Protein 2WB3 (pdb70)

Sequence (155 aa):
TNAVNIIVMRQPTTPNFSSALNITTSANEGGSAMQIRGVEKALGTLKITHENPSVDKEYDENAAALSIDIVKKQKGGKGTAAQGIYINSTSGTAGKKMLRIRNKNKDKFYVGPDGDFWSCASSIVDGNLTVKDPTSGKHAATKDYVDEKIAELKKLIL

Radius of gyration: 24.21 Å; Cα contacts (8 Å, |Δi|>4): 100; chains: 1; bounding box: 45×44×80 Å

InterPro domains:
  IPR009860 Hyaluronidase, bacterial [PF07212] (163-327)
  IPR041352 Major tropism determinant, N-terminal domain [PF18454] (9-46)

Foldseek 3Di:
DDPDDFDDDDDPDDDPDDSDDFDDPDPPDDSDDFDDDDPDDDSDDFDDDDPDPDPCNQVVPDSDDWDDFADPPDGPTDDDDTDDFDDPVADQAWRAFDADPPHTAKTQGSVRDIDGNDDDDDPDDDDDDADPDDPDDHDPVRVVVVVVVVVVVVD

Nearest PDB structures (foldseek):
  2wb3-assembly1_A  TM=1.006E+00  e=1.272E-27  Streptococcus pyogenes
  6wv2-assembly1_A  TM=1.002E+00  e=5.115E-23  Streptococcus pyogenes phage H4489A
  2wh7-assembly1_A  TM=1.003E+00  e=4.793E-23  Streptococcus pyogenes
  6x3m-assembly1_C  TM=9.978E-01  e=3.286E-21  Streptococcus pyogenes phage H4489A
  6x3m-assembly2_D  TM=9.870E-01  e=1.176E-19  Streptococcus pyogenes phage H4489A

Structure (mmCIF, N/CA/C/O backbone):
data_2WB3
#
_entry.id   2WB3
#
_cell.length_a   49.476
_cell.length_b   49.476
_cell.length_c   241.247
_cell.angle_alpha   90.00
_cell.angle_beta   90.00
_cell.angle_gamma   120.00
#
_symmetry.space_group_name_H-M   'P 63 2 2'
#
loop_
_entity.id
_entity.type
_entity.pdbx_description
1 polymer 'HYALURONIDASE-PHAGE ASSOCIATED'
2 water water
#
loop_
_atom_site.group_PDB
_atom_site.id
_atom_site.type_symbol
_atom_site.label_atom_id
_atom_site.label_alt_id
_atom_site.label_comp_id
_atom_site.label_asym_id
_atom_site.label_entity_id
_atom_site.label_seq_id
_atom_site.pdbx_PDB_ins_code
_atom_site.Cartn_x
_atom_site.Cartn_y
_atom_site.Cartn_z
_atom_site.occupancy
_atom_site.B_iso_or_equiv
_atom_site.auth_seq_id
_atom_site.auth_comp_id
_atom_site.auth_asym_id
_atom_site.auth_atom_id
_atom_site.pdbx_PDB_model_num
ATOM 1 N N . THR A 1 1 ? 15.500 26.907 59.258 1.00 44.36 234 THR A N 1
ATOM 2 C CA . THR A 1 1 ? 15.713 27.675 57.975 1.00 43.54 234 THR A CA 1
ATOM 3 C C . THR A 1 1 ? 14.397 28.432 57.707 1.00 40.04 234 THR A C 1
ATOM 4 O O . THR A 1 1 ? 14.327 29.656 57.893 1.00 39.88 234 THR A O 1
ATOM 8 N N . ASN A 1 2 ? 13.349 27.712 57.305 1.00 35.54 235 ASN A N 1
ATOM 9 C CA . ASN A 1 2 ? 12.120 28.380 56.847 1.00 31.17 235 ASN A CA 1
ATOM 10 C C . ASN A 1 2 ? 11.357 28.940 58.029 1.00 29.56 235 ASN A C 1
ATOM 11 O O . ASN A 1 2 ? 11.391 28.382 59.145 1.00 29.63 235 ASN A O 1
ATOM 16 N N . ALA A 1 3 ? 10.646 30.042 57.802 1.00 27.53 236 ALA A N 1
ATOM 17 C CA . ALA A 1 3 ? 9.843 30.617 58.853 1.00 24.66 236 ALA A CA 1
ATOM 18 C C . ALA A 1 3 ? 8.697 29.669 59.278 1.00 23.58 236 ALA A C 1
ATOM 19 O O . ALA A 1 3 ? 8.483 29.466 60.477 1.00 23.77 236 ALA A O 1
ATOM 21 N N . VAL A 1 4 ? 7.942 29.159 58.322 1.00 20.18 237 VAL A N 1
ATOM 22 C CA . VAL A 1 4 ? 6.876 28.213 58.667 1.00 19.57 237 VAL A CA 1
ATOM 23 C C . VAL A 1 4 ? 7.096 26.989 57.796 1.00 18.64 237 VAL A C 1
ATOM 24 O O . VAL A 1 4 ? 7.251 27.112 56.607 1.00 1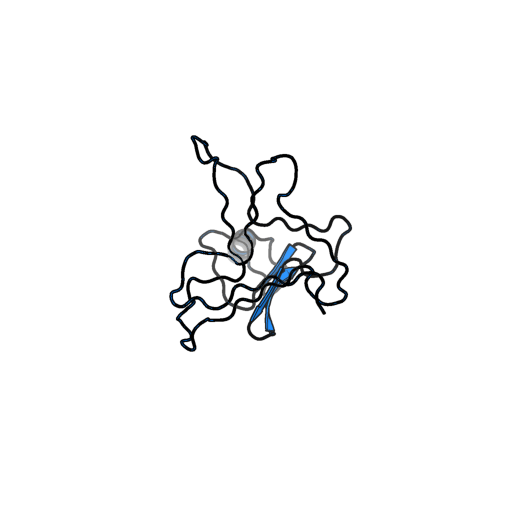9.74 237 VAL A O 1
ATOM 28 N N . ASN A 1 5 ? 7.134 25.806 58.408 1.00 20.85 238 ASN A N 1
ATOM 29 C CA . ASN A 1 5 ? 7.198 24.537 57.691 1.00 20.64 238 ASN A CA 1
ATOM 30 C C . ASN A 1 5 ? 5.961 23.701 58.070 1.00 20.52 238 ASN A C 1
ATOM 31 O O . ASN A 1 5 ? 5.726 23.511 59.266 1.00 21.14 238 ASN A O 1
ATOM 36 N N A ILE A 1 6 ? 5.222 23.217 57.069 0.50 20.74 239 ILE A N 1
ATOM 37 N N B ILE A 1 6 ? 5.185 23.262 57.076 0.50 20.00 239 ILE A N 1
ATOM 38 C CA A ILE A 1 6 ? 4.049 22.346 57.289 0.50 22.12 239 ILE A CA 1
ATOM 39 C CA B ILE A 1 6 ? 4.091 22.303 57.317 0.50 20.57 239 ILE A CA 1
ATOM 40 C C A ILE A 1 6 ? 4.352 21.006 56.627 0.50 22.85 239 ILE A C 1
ATOM 41 C C B ILE A 1 6 ? 4.517 21.007 56.671 0.50 21.96 239 ILE A C 1
ATOM 42 O O A ILE A 1 6 ? 4.598 20.963 55.404 0.50 22.66 239 ILE A O 1
ATOM 43 O O B ILE A 1 6 ? 5.013 20.983 55.528 0.50 21.57 239 ILE A O 1
ATOM 52 N N . VAL A 1 7 ? 4.368 19.927 57.420 1.00 23.75 240 VAL A N 1
ATOM 53 C CA . VAL A 1 7 ? 4.730 18.602 56.898 1.00 25.60 240 VAL A CA 1
ATOM 54 C C . VAL A 1 7 ? 3.609 17.610 57.138 1.00 26.86 240 VAL A C 1
ATOM 55 O O . VAL A 1 7 ? 3.185 17.401 58.279 1.00 26.69 240 VAL A O 1
ATOM 59 N N . MET A 1 8 ? 3.126 17.014 56.057 1.00 26.71 241 MET A N 1
ATOM 60 C CA . MET A 1 8 ? 2.226 15.875 56.199 1.00 29.18 241 MET A CA 1
ATOM 61 C C . MET A 1 8 ? 3.057 14.599 55.932 1.00 29.26 241 MET A C 1
ATOM 62 O O . MET A 1 8 ? 3.526 14.372 54.807 1.00 27.74 241 MET A O 1
ATOM 67 N N . ARG A 1 9 ? 3.286 13.804 56.969 1.00 32.05 242 ARG A N 1
ATOM 68 C CA . ARG A 1 9 ? 4.073 12.556 56.821 1.00 35.76 242 ARG A CA 1
ATOM 69 C C . ARG A 1 9 ? 3.285 11.498 56.055 1.00 35.50 242 ARG A C 1
ATOM 70 O O . ARG A 1 9 ? 2.057 11.594 55.926 1.00 34.44 242 ARG A O 1
ATOM 78 N N . GLN A 1 10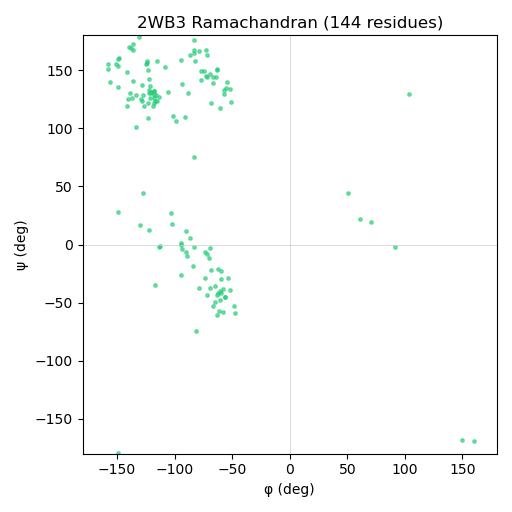 ? 4.007 10.496 55.562 1.00 36.30 243 GLN A N 1
ATOM 79 C CA . GLN A 1 10 ? 3.403 9.391 54.801 1.00 37.83 243 GLN A CA 1
ATOM 80 C C . GLN A 1 10 ? 2.371 8.634 55.647 1.00 37.79 243 GLN A C 1
ATOM 81 O O . GLN A 1 10 ? 2.727 8.119 56.699 1.00 38.86 243 GLN A O 1
ATOM 87 N N . PRO A 1 11 ? 1.077 8.624 55.252 1.00 38.61 244 PRO A N 1
ATOM 88 C CA . PRO A 1 11 ? 0.148 7.833 56.053 1.00 39.12 244 PRO A CA 1
ATOM 89 C C . PRO A 1 11 ? 0.269 6.317 55.694 1.00 40.17 244 PRO A C 1
ATOM 90 O O . PRO A 1 11 ? 0.860 5.977 54.657 1.00 39.15 244 PRO A O 1
ATOM 94 N N . THR A 1 12 ? -0.293 5.417 56.511 1.00 41.87 245 THR A N 1
ATOM 95 C CA . THR A 1 12 ? -0.119 3.958 56.203 1.00 43.52 245 THR A CA 1
ATOM 96 C C . THR A 1 12 ? -0.901 3.621 54.941 1.00 42.84 245 THR A C 1
ATOM 97 O O . THR A 1 12 ? -0.422 2.901 54.066 1.00 43.05 245 THR A O 1
ATOM 101 N N . THR A 1 13 ? -2.060 4.253 54.816 1.00 42.41 246 THR A N 1
ATOM 102 C CA . THR A 1 13 ? -2.903 4.152 53.647 1.00 42.00 246 THR A CA 1
ATOM 103 C C . THR A 1 13 ? -3.102 5.609 53.102 1.00 40.26 246 THR A C 1
ATOM 104 O O . THR A 1 13 ? -3.342 6.535 53.897 1.00 38.93 246 THR A O 1
ATOM 108 N N . PRO A 1 14 ? -2.943 5.822 51.766 1.00 38.94 247 PRO A N 1
ATOM 109 C CA . PRO A 1 14 ? -3.146 7.182 51.195 1.00 37.04 247 PRO A CA 1
ATOM 110 C C . PRO A 1 14 ? -4.592 7.565 51.412 1.00 35.83 247 PRO A C 1
ATOM 111 O O . PRO A 1 14 ? -5.464 6.677 51.465 1.00 34.98 247 PRO A O 1
ATOM 115 N N . ASN A 1 15 ? -4.857 8.856 51.552 1.00 33.13 248 ASN A N 1
ATOM 116 C CA . ASN A 1 15 ? -6.210 9.307 51.814 1.00 30.94 248 ASN A CA 1
ATOM 117 C C . ASN A 1 15 ? -6.265 10.669 51.150 1.00 29.93 248 ASN A C 1
ATOM 118 O O . ASN A 1 15 ? -5.271 11.073 50.539 1.00 29.28 248 ASN A O 1
ATOM 123 N N . PHE A 1 16 ? -7.395 11.368 51.216 1.00 28.27 249 PHE A N 1
ATOM 124 C CA . PHE A 1 16 ? -7.556 12.623 50.482 1.00 27.93 249 PHE A CA 1
ATOM 125 C C . PHE A 1 16 ? -7.061 13.879 51.220 1.00 27.87 249 PHE A C 1
ATOM 126 O O . PHE A 1 16 ? -7.182 15.005 50.711 1.00 28.49 249 PHE A O 1
ATOM 134 N N . SER A 1 17 ? -6.447 13.701 52.374 1.00 26.51 250 SER A N 1
ATOM 135 C CA . SER A 1 17 ? -6.081 14.839 53.161 1.00 27.22 250 SER A CA 1
ATOM 136 C C . SER A 1 17 ? -4.810 15.626 52.668 1.00 25.42 250 SER A C 1
ATOM 137 O O . SER A 1 17 ? -3.867 15.084 52.041 1.00 21.77 250 SER A O 1
ATOM 140 N N . SER A 1 18 ? -4.855 16.933 52.952 1.00 23.87 251 SER A N 1
ATOM 141 C CA . SER A 1 18 ? -3.852 17.899 52.519 1.00 21.55 251 SER A CA 1
ATOM 142 C C . SER A 1 18 ? -3.011 18.346 53.704 1.00 19.89 251 SER A C 1
ATOM 143 O O . SER A 1 18 ? -3.466 18.358 54.833 1.00 20.80 251 SER A O 1
ATOM 146 N N . ALA A 1 19 ? -1.764 18.744 53.461 1.00 19.15 252 ALA A N 1
ATOM 147 C CA . ALA A 1 19 ? -0.959 19.430 54.470 1.00 17.98 252 ALA A CA 1
ATOM 148 C C . ALA A 1 19 ? -1.645 20.812 54.836 1.00 17.34 252 ALA A C 1
ATOM 149 O O . ALA A 1 19 ? -1.754 21.202 55.984 1.00 17.84 252 ALA A O 1
ATOM 151 N N . LEU A 1 20 ? -2.109 21.522 53.823 1.00 19.10 253 LEU A N 1
ATOM 152 C CA .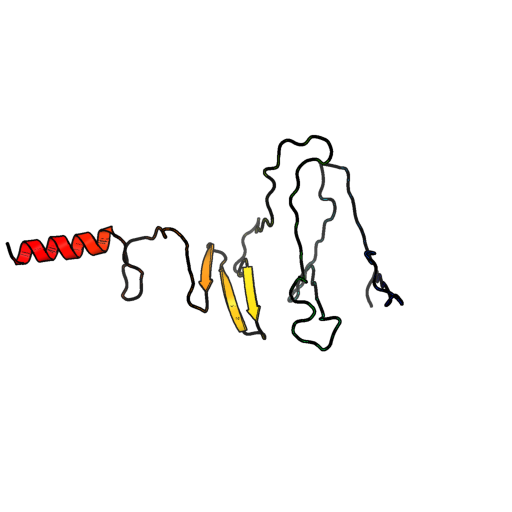 LEU A 1 20 ? -2.662 22.871 54.014 1.00 18.12 253 LEU A CA 1
ATOM 153 C C . LEU A 1 20 ? -3.892 23.063 53.132 1.00 18.42 253 LEU A C 1
ATOM 154 O O . LEU A 1 20 ? -3.837 22.848 51.908 1.00 19.22 253 LEU A O 1
ATOM 159 N N . ASN A 1 21 ? -5.016 23.448 53.751 1.00 17.54 254 ASN A N 1
ATOM 160 C CA . ASN A 1 21 ? -6.244 23.622 53.025 1.00 18.81 254 ASN A CA 1
ATOM 161 C C . ASN A 1 21 ? -6.783 25.028 53.385 1.00 19.36 254 ASN A C 1
ATOM 162 O O . ASN A 1 21 ? -6.923 25.348 54.538 1.00 21.01 254 ASN A O 1
ATOM 167 N N . ILE A 1 22 ? -7.004 25.860 52.384 1.00 20.44 255 ILE A N 1
ATOM 168 C CA . ILE A 1 22 ? -7.480 27.249 52.618 1.00 21.41 255 ILE A CA 1
ATOM 169 C C . ILE A 1 22 ? -8.811 27.466 51.931 1.00 21.25 255 ILE A C 1
ATOM 170 O O . ILE A 1 22 ? -8.968 27.129 50.750 1.00 21.98 255 ILE A O 1
ATOM 175 N N A THR A 1 23 ? -9.800 28.024 52.644 0.50 21.67 256 THR A N 1
ATOM 176 N N B THR A 1 23 ? -9.732 28.097 52.658 0.50 22.01 256 THR A N 1
ATOM 177 C CA A THR A 1 23 ? -11.057 28.430 51.986 0.50 21.09 256 THR A CA 1
ATOM 178 C CA B THR A 1 23 ? -11.014 28.454 52.095 0.50 22.00 256 THR A CA 1
ATOM 179 C C A THR A 1 23 ? -11.501 29.811 52.442 0.50 21.49 256 THR A C 1
ATOM 180 C C B THR A 1 23 ? -11.319 29.919 52.449 0.50 22.00 256 THR A C 1
ATOM 181 O O A THR A 1 23 ? -11.568 30.072 53.640 0.50 21.11 256 THR A O 1
ATOM 182 O O B THR A 1 23 ? -11.047 30.370 53.567 0.50 21.93 256 THR A O 1
ATOM 189 N N . SER A 1 24 ? -11.834 30.672 51.485 1.00 21.40 257 SER A N 1
ATOM 190 C CA . SER A 1 24 ? -12.407 31.973 51.826 1.00 22.39 257 SER A CA 1
ATOM 191 C C . SER A 1 24 ? -13.847 32.053 51.313 1.00 22.71 257 SER A C 1
ATOM 192 O O . SER A 1 24 ? -14.124 31.675 50.177 1.00 21.96 257 SER A O 1
ATOM 195 N N . ALA A 1 25 ? -14.737 32.590 52.133 1.00 22.95 258 ALA A N 1
ATOM 196 C CA . ALA A 1 25 ? -16.072 32.950 51.648 1.00 24.22 258 ALA A CA 1
ATOM 197 C C . ALA A 1 25 ? -16.251 34.472 51.389 1.00 24.35 258 ALA A C 1
ATOM 198 O O . ALA A 1 25 ? -17.386 34.952 51.270 1.00 23.90 258 ALA A O 1
ATOM 200 N N . ASN A 1 26 ? -15.138 35.202 51.270 1.00 22.84 259 ASN A N 1
ATOM 201 C CA . ASN A 1 26 ? -15.162 36.649 51.048 1.00 22.48 259 ASN A CA 1
ATOM 202 C C . ASN A 1 26 ? -14.956 36.968 49.589 1.00 22.67 259 ASN A C 1
ATOM 203 O O . ASN A 1 26 ? -13.842 36.835 49.054 1.00 23.04 259 ASN A O 1
ATOM 208 N N . GLU A 1 27 ? -16.022 37.388 48.885 1.00 21.15 260 GLU A N 1
ATOM 209 C CA . GLU A 1 27 ? -15.864 37.632 47.456 1.00 20.51 260 GLU A CA 1
ATOM 210 C C . GLU A 1 27 ? -15.055 38.891 47.146 1.00 21.16 260 GLU A C 1
ATOM 211 O O . GLU A 1 27 ? -14.696 39.107 46.006 1.00 22.43 260 GLU A O 1
ATOM 217 N N . GLY A 1 28 ? -14.737 39.691 48.152 1.00 21.46 261 GLY A N 1
ATOM 218 C CA . GLY A 1 28 ? -14.037 40.962 47.940 1.00 22.31 261 GLY A CA 1
ATOM 219 C C . GLY A 1 28 ? -12.498 40.871 47.982 1.00 22.83 261 GLY A C 1
ATOM 220 O O . GLY A 1 28 ? -11.816 41.836 47.697 1.00 23.19 261 GLY A O 1
ATOM 221 N N . GLY A 1 29 ? -11.933 39.715 48.323 1.00 22.19 262 GLY A N 1
ATOM 222 C CA . GLY A 1 29 ? -10.481 39.666 48.395 1.00 21.61 262 GLY A CA 1
ATOM 223 C C . GLY A 1 29 ? -10.007 38.252 48.029 1.00 22.70 262 GLY A C 1
ATOM 224 O O . GLY A 1 29 ? -10.717 37.237 48.276 1.00 23.06 262 GLY A O 1
ATOM 225 N N . SER A 1 30 ? -8.776 38.200 47.532 1.00 21.45 263 SER A N 1
ATOM 226 C CA . SER A 1 30 ? -8.084 36.950 47.189 1.00 21.10 263 SER A CA 1
ATOM 227 C C . SER A 1 30 ? -8.041 36.031 48.374 1.00 20.05 263 SER A C 1
ATOM 228 O O . SER A 1 30 ? -7.764 36.451 49.493 1.00 20.83 263 SER A O 1
ATOM 231 N N . ALA A 1 31 ? -8.349 34.752 48.180 1.00 20.27 264 ALA A N 1
ATOM 232 C CA . ALA A 1 31 ? -8.356 33.838 49.335 1.00 17.05 264 ALA A CA 1
ATOM 233 C C . ALA A 1 31 ? -6.926 33.784 49.817 1.00 17.45 264 ALA A C 1
ATOM 234 O O . ALA A 1 31 ? -6.676 33.637 50.996 1.00 17.16 264 ALA A O 1
ATOM 236 N N . MET A 1 32 ? -6.001 33.840 48.896 1.00 17.06 265 MET A N 1
ATOM 237 C CA . MET A 1 32 ? -4.585 33.862 49.330 1.00 17.56 265 MET A CA 1
ATOM 238 C C . MET A 1 32 ? -3.726 34.786 48.487 1.00 17.80 265 MET A C 1
ATOM 239 O O . MET A 1 32 ? -3.904 34.898 47.261 1.00 19.77 265 MET A O 1
ATOM 244 N N . GLN A 1 33 ? -2.705 35.387 49.102 1.00 19.03 266 GLN A N 1
ATOM 245 C CA . GLN A 1 33 ? -1.836 36.236 48.337 1.00 18.81 266 GLN A CA 1
ATOM 246 C C . GLN A 1 33 ? -0.416 35.924 48.728 1.00 18.33 266 GLN A C 1
ATOM 247 O O . GLN A 1 33 ? -0.164 35.634 49.876 1.00 19.17 266 GLN A O 1
ATOM 253 N N . ILE A 1 34 ? 0.469 35.920 47.753 1.00 18.64 267 ILE A N 1
ATOM 254 C CA . ILE A 1 34 ? 1.904 35.783 47.947 1.00 19.53 267 ILE A CA 1
ATOM 255 C C . ILE A 1 34 ? 2.701 36.881 47.243 1.00 19.64 267 ILE A C 1
ATOM 256 O O . ILE A 1 34 ? 2.445 37.172 46.131 1.00 20.63 267 ILE A O 1
ATOM 261 N N . ARG A 1 35 ? 3.706 37.414 47.935 1.00 21.10 268 ARG A N 1
ATOM 262 C CA . ARG A 1 35 ? 4.621 38.398 47.363 1.00 21.92 268 ARG A CA 1
ATOM 263 C C . ARG A 1 35 ? 6.071 38.130 47.784 1.00 20.34 268 ARG A C 1
ATOM 264 O O . ARG A 1 35 ? 6.361 37.955 48.968 1.00 21.32 268 ARG A O 1
ATOM 272 N N . GLY A 1 36 ? 6.972 38.103 46.805 1.00 19.72 269 GLY A N 1
ATOM 273 C CA . GLY A 1 36 ? 8.370 37.876 47.040 1.00 21.57 269 GLY A CA 1
ATOM 274 C C . GLY A 1 36 ? 9.257 38.755 46.187 1.00 21.54 269 GLY A C 1
ATOM 275 O O . GLY A 1 36 ? 8.805 39.400 45.308 1.00 22.34 269 GLY A O 1
ATOM 276 N N . VAL A 1 37 ? 10.532 38.754 46.493 1.00 22.31 270 VAL A N 1
ATOM 277 C CA . VAL A 1 37 ? 11.486 39.589 45.767 1.00 21.99 270 VAL A CA 1
ATOM 278 C C . VAL A 1 37 ? 12.651 38.738 45.278 1.00 23.78 270 VAL A C 1
ATOM 279 O O . VAL A 1 37 ? 13.782 39.151 45.333 1.00 24.68 270 VAL A O 1
ATOM 283 N N . GLU A 1 38 ? 12.368 37.571 44.720 1.00 23.49 271 GLU A N 1
ATOM 284 C CA . GLU A 1 38 ? 13.455 36.638 44.362 1.00 23.16 271 GLU A CA 1
ATOM 285 C C . GLU A 1 38 ? 14.334 37.164 43.255 1.00 23.26 271 GLU A C 1
ATOM 286 O O . GLU A 1 38 ? 13.854 37.681 42.248 1.00 23.01 271 GLU A O 1
ATOM 292 N N . LYS A 1 39 ? 15.626 36.971 43.372 1.00 22.46 272 LYS A N 1
ATOM 293 C CA . LYS A 1 39 ? 16.518 37.346 42.306 1.00 23.43 272 LYS A CA 1
ATOM 294 C C . LYS A 1 39 ? 16.448 36.300 41.279 1.00 22.59 272 LYS A C 1
ATOM 295 O O . LYS A 1 39 ? 16.499 36.532 40.127 1.00 24.28 272 LYS A O 1
ATOM 301 N N . ALA A 1 40 ? 16.331 35.027 41.605 1.00 22.49 273 ALA A N 1
ATOM 302 C CA . ALA A 1 40 ? 16.407 34.008 40.557 1.00 21.18 273 ALA A CA 1
ATOM 303 C C . ALA A 1 40 ? 15.610 32.721 40.740 1.00 22.32 273 ALA A C 1
ATOM 304 O O . ALA A 1 40 ? 15.961 31.691 40.210 1.00 22.53 273 ALA A O 1
ATOM 306 N N . LEU A 1 41 ? 14.522 32.825 41.473 1.00 20.73 274 LEU A N 1
ATOM 307 C CA . LEU A 1 41 ? 13.715 31.723 41.809 1.00 18.43 274 LEU A CA 1
ATOM 308 C C . LEU A 1 41 ? 12.267 32.119 41.619 1.00 19.48 274 LEU A C 1
ATOM 309 O O . LEU A 1 41 ? 11.953 33.226 41.398 1.00 18.05 274 LEU A O 1
ATOM 314 N N . GLY A 1 42 ? 11.384 31.165 41.741 1.00 18.59 275 GLY A N 1
ATOM 315 C CA . GLY A 1 42 ? 9.952 31.490 41.763 1.00 18.76 275 GLY A CA 1
ATOM 316 C C . GLY A 1 42 ? 9.477 32.041 43.069 1.00 19.47 275 GLY A C 1
ATOM 317 O O . GLY A 1 42 ? 9.895 31.603 44.114 1.00 19.88 275 GLY A O 1
ATOM 318 N N . THR A 1 43 ? 8.579 33.029 43.020 1.00 20.57 276 THR A N 1
ATOM 319 C CA . THR A 1 43 ? 7.979 33.494 44.264 1.00 19.91 276 THR A CA 1
ATOM 320 C C . THR A 1 43 ? 7.229 32.299 44.915 1.00 18.89 276 THR A C 1
ATOM 321 O O . THR A 1 43 ? 7.243 32.107 46.124 1.00 19.58 276 THR A O 1
ATOM 325 N N . LEU A 1 44 ? 6.566 31.525 44.093 1.00 18.17 277 LEU A N 1
ATOM 326 C CA . LEU A 1 44 ? 6.027 30.237 44.591 1.00 18.62 277 LEU A CA 1
ATOM 327 C C . LEU A 1 44 ? 6.737 29.189 43.759 1.00 17.44 277 LEU A C 1
ATOM 328 O O . LEU A 1 44 ? 6.778 29.295 42.547 1.00 18.07 277 LEU A O 1
ATOM 333 N N . LYS A 1 45 ? 7.264 28.166 44.411 1.00 16.98 278 LYS A N 1
ATOM 334 C CA . LYS A 1 45 ? 7.817 27.038 43.665 1.00 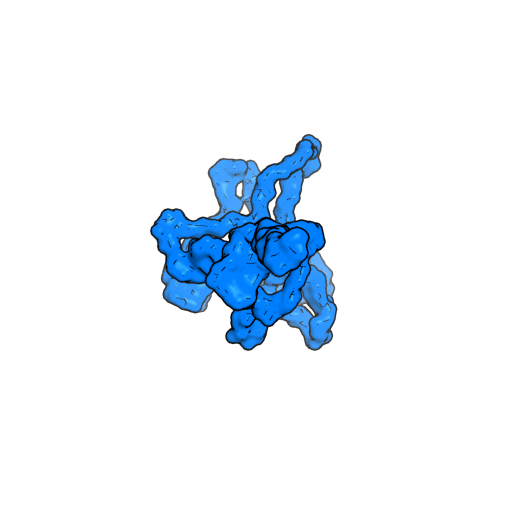17.36 278 LYS A CA 1
ATOM 335 C C . LYS A 1 45 ? 7.018 25.793 44.040 1.00 16.29 278 LYS A C 1
ATOM 336 O O . LYS A 1 45 ? 6.823 25.532 45.216 1.00 19.05 278 LYS A O 1
ATOM 342 N N . ILE A 1 46 ? 6.541 25.079 43.038 1.00 17.21 279 ILE A N 1
ATOM 343 C CA . ILE A 1 46 ? 5.762 23.870 43.303 1.00 18.43 279 ILE A CA 1
ATOM 344 C C . ILE A 1 46 ? 6.575 22.736 42.679 1.00 20.15 279 ILE A C 1
ATOM 345 O O . ILE A 1 46 ? 6.891 22.770 41.499 1.00 20.15 279 ILE A O 1
ATOM 350 N N . THR A 1 47 ? 6.880 21.717 43.481 1.00 20.72 280 THR A N 1
ATOM 351 C CA . THR A 1 47 ? 7.462 20.487 42.961 1.00 20.17 280 THR A CA 1
ATOM 352 C C . THR A 1 47 ? 6.546 19.288 43.104 1.00 20.46 280 THR A C 1
ATOM 353 O O . THR A 1 47 ? 6.080 18.984 44.163 1.00 20.31 280 THR A O 1
ATOM 357 N N . HIS A 1 48 ? 6.309 18.591 42.002 1.00 19.95 281 HIS A N 1
ATOM 358 C CA . HIS A 1 48 ? 5.600 17.322 42.130 1.00 19.81 281 HIS A CA 1
ATOM 359 C C . HIS A 1 48 ? 6.651 16.233 41.925 1.00 19.04 281 HIS A C 1
ATOM 360 O O . HIS A 1 48 ? 7.343 16.271 40.936 1.00 19.91 281 HIS A O 1
ATOM 367 N N . GLU A 1 49 ? 6.682 15.250 42.816 1.00 20.39 282 GLU A N 1
ATOM 368 C CA . GLU A 1 49 ? 7.561 14.083 42.720 1.00 21.02 282 GLU A CA 1
ATOM 369 C C . GLU A 1 49 ? 6.707 12.808 42.554 1.00 20.47 282 GLU A C 1
ATOM 370 O O . GLU A 1 49 ? 5.750 12.600 43.273 1.00 22.08 282 GLU A O 1
ATOM 376 N N . ASN A 1 50 ? 7.006 11.995 41.555 1.00 22.03 283 ASN A N 1
ATOM 377 C CA . ASN A 1 50 ? 6.355 10.688 41.419 1.00 21.79 283 ASN A CA 1
ATOM 378 C C . ASN A 1 50 ? 6.462 9.948 42.761 1.00 21.24 283 ASN A C 1
ATOM 379 O O . ASN A 1 50 ? 7.557 9.825 43.333 1.00 22.54 283 ASN A O 1
ATOM 384 N N . PRO A 1 51 ? 5.309 9.542 43.347 1.00 20.95 284 PRO A N 1
ATOM 385 C CA . PRO A 1 51 ? 5.406 8.764 44.579 1.00 21.51 284 PRO A CA 1
ATOM 386 C C . PRO A 1 51 ? 5.962 7.337 44.314 1.00 24.11 284 PRO A C 1
ATOM 387 O O . PRO A 1 51 ? 6.261 6.630 45.258 1.00 24.96 284 PRO A O 1
ATOM 391 N N . SER A 1 52 ? 6.050 6.932 43.051 1.00 25.40 285 SER A N 1
ATOM 392 C CA . SER A 1 52 ? 6.441 5.548 42.715 1.00 27.29 285 SER A CA 1
ATOM 393 C C . SER A 1 52 ? 7.651 5.548 41.785 1.00 28.02 285 SER A C 1
ATOM 394 O O . SER A 1 52 ? 7.879 6.499 41.037 1.00 27.45 285 SER A O 1
ATOM 397 N N . VAL A 1 53 ? 8.405 4.450 41.778 1.00 29.45 286 VAL A N 1
ATOM 398 C CA . VAL A 1 53 ? 9.479 4.300 40.783 1.00 29.48 286 VAL A CA 1
ATOM 399 C C . VAL A 1 53 ? 8.923 4.125 39.392 1.00 29.14 286 VAL A C 1
ATOM 400 O O . VAL A 1 53 ? 9.599 4.372 38.414 1.00 29.99 286 VAL A O 1
ATOM 404 N N . ASP A 1 54 ? 7.674 3.684 39.282 1.00 29.16 287 ASP A N 1
ATOM 405 C CA . ASP A 1 54 ? 7.030 3.375 38.006 1.00 30.27 287 ASP A CA 1
ATOM 406 C C . ASP A 1 54 ? 6.790 4.679 37.200 1.00 31.07 287 ASP A C 1
ATOM 407 O O . ASP A 1 54 ? 6.056 5.550 37.668 1.00 30.03 287 ASP A O 1
ATOM 412 N N . LYS A 1 55 ? 7.322 4.795 35.992 1.00 30.43 288 LYS A N 1
ATOM 413 C CA . LYS A 1 55 ? 7.313 6.089 35.289 1.00 31.57 288 LYS A CA 1
ATOM 414 C C . LYS A 1 55 ? 5.927 6.529 34.735 1.00 31.43 288 LYS A C 1
ATOM 415 O O . LYS A 1 55 ? 5.741 7.672 34.280 1.00 30.91 288 LYS A O 1
ATOM 421 N N . GLU A 1 56 ? 4.935 5.645 34.824 1.00 30.39 289 GLU A N 1
ATOM 422 C CA . GLU A 1 56 ? 3.614 5.961 34.327 1.00 30.62 289 GLU A CA 1
ATOM 423 C C . GLU A 1 56 ? 2.600 6.048 35.440 1.00 27.87 289 GLU A C 1
ATOM 424 O O . GLU A 1 56 ? 1.429 6.362 35.193 1.00 28.48 289 GLU A O 1
ATOM 430 N N . TYR A 1 57 ? 3.045 5.789 36.656 1.00 25.45 290 TYR A N 1
ATOM 431 C CA . TYR A 1 57 ? 2.186 5.736 37.808 1.00 25.01 290 TYR A CA 1
ATOM 432 C C . TYR A 1 57 ? 1.393 7.040 38.063 1.00 25.30 290 TYR A C 1
ATOM 433 O O . TYR A 1 57 ? 0.215 6.990 38.495 1.00 24.66 290 TYR A O 1
ATOM 442 N N . ASP A 1 58 ? 2.047 8.186 37.826 1.00 24.58 291 ASP A N 1
ATOM 443 C CA . ASP A 1 58 ? 1.478 9.536 38.148 1.00 23.99 291 ASP A CA 1
ATOM 444 C C . ASP A 1 58 ? 0.963 10.253 36.900 1.00 25.03 291 ASP A C 1
ATOM 445 O O . ASP A 1 58 ? 0.947 11.503 36.835 1.00 25.30 291 ASP A O 1
ATOM 450 N N . GLU A 1 59 ? 0.555 9.487 35.869 1.00 24.43 292 GLU A N 1
ATOM 451 C CA . GLU A 1 59 ? 0.122 10.103 34.640 1.00 24.78 292 GLU A CA 1
ATOM 452 C C . GLU A 1 59 ? -1.099 11.066 34.750 1.00 24.26 292 GLU A C 1
ATOM 453 O O . GLU A 1 59 ? -1.261 11.946 33.879 1.00 26.36 292 GLU A O 1
ATOM 459 N N . ASN A 1 60 ? -1.926 10.920 35.772 1.00 24.00 293 ASN A N 1
ATOM 460 C CA . ASN A 1 60 ? -3.024 11.889 35.968 1.00 25.38 293 ASN A CA 1
ATOM 461 C C . ASN A 1 60 ? -2.674 13.039 36.926 1.00 24.93 293 ASN A C 1
ATOM 462 O O . ASN A 1 60 ? -3.543 13.903 37.180 1.00 26.70 293 ASN A O 1
ATOM 467 N N . ALA A 1 61 ? -1.452 13.040 37.479 1.00 22.55 294 ALA A N 1
ATOM 468 C CA . ALA A 1 61 ? -1.083 13.974 38.530 1.00 21.91 294 ALA A CA 1
ATOM 469 C C . ALA A 1 61 ? -0.676 15.259 37.834 1.00 21.10 294 ALA A C 1
ATOM 470 O O . ALA A 1 61 ? -0.431 15.253 36.637 1.00 20.75 294 ALA A O 1
ATOM 472 N N . ALA A 1 62 ? -0.541 16.335 38.600 1.00 20.60 295 ALA A N 1
ATOM 473 C CA . ALA A 1 62 ? -0.093 17.617 38.057 1.00 20.93 295 ALA A CA 1
ATOM 474 C C . ALA A 1 62 ? 0.626 18.383 39.173 1.00 20.56 295 ALA A C 1
ATOM 475 O O . ALA A 1 62 ? 0.425 18.108 40.321 1.00 20.28 295 ALA A O 1
ATOM 477 N N . ALA A 1 63 ? 1.527 19.309 38.842 1.00 21.01 296 ALA A N 1
ATOM 478 C CA . ALA A 1 63 ? 2.036 20.198 39.881 1.00 19.61 296 ALA A CA 1
ATOM 479 C C . ALA A 1 63 ? 0.942 21.176 40.275 1.00 19.28 296 ALA A C 1
ATOM 480 O O . ALA A 1 63 ? 0.807 21.489 41.425 1.00 18.41 296 ALA A O 1
ATOM 482 N N . LEU A 1 64 ? 0.217 21.727 39.310 1.00 18.96 297 LEU A N 1
ATOM 483 C CA . LEU A 1 64 ? -0.826 22.713 39.642 1.00 19.73 297 LEU A CA 1
ATOM 484 C C . LEU A 1 64 ? -2.130 22.312 38.960 1.00 18.88 297 LEU A C 1
ATOM 485 O O . LEU A 1 64 ? -2.146 22.121 37.743 1.00 19.99 297 LEU A O 1
ATOM 490 N N . SER A 1 65 ? -3.207 22.184 39.731 1.00 19.45 298 SER A N 1
ATOM 491 C CA . SER A 1 65 ? -4.467 21.802 39.133 1.00 18.21 298 SER A CA 1
ATOM 492 C C . SER A 1 65 ? -5.466 22.954 39.451 1.00 17.79 298 SER A C 1
ATOM 493 O O . SER A 1 65 ? -5.590 23.376 40.591 1.00 18.46 298 SER A O 1
ATOM 496 N N . ILE A 1 66 ? -6.187 23.428 38.441 1.00 18.64 299 ILE A N 1
ATOM 497 C CA . ILE A 1 66 ? -7.139 24.567 38.619 1.00 20.24 299 ILE A CA 1
ATOM 498 C C . ILE A 1 66 ? -8.527 24.112 38.200 1.00 19.97 299 ILE A C 1
ATOM 499 O O . ILE A 1 66 ? -8.689 23.570 37.128 1.00 20.51 299 ILE A O 1
ATOM 504 N N . ASP A 1 67 ? -9.520 24.360 39.043 1.00 20.23 300 ASP A N 1
ATOM 505 C CA . ASP A 1 67 ? -10.900 24.178 38.603 1.00 22.12 300 ASP A CA 1
ATOM 506 C C . ASP A 1 67 ? -11.699 25.472 38.752 1.00 22.49 300 ASP A C 1
ATOM 507 O O . ASP A 1 67 ? -11.518 26.203 39.705 1.00 24.73 300 ASP A O 1
ATOM 512 N N . ILE A 1 68 ? -12.585 25.726 37.801 1.00 23.04 301 ILE A N 1
ATOM 513 C CA . ILE A 1 68 ? -13.348 26.977 37.729 1.00 22.86 301 ILE A CA 1
ATOM 514 C C . ILE A 1 68 ? -14.811 26.524 37.737 1.00 23.04 301 ILE A C 1
ATOM 515 O O . ILE A 1 68 ? -15.242 25.897 36.771 1.00 22.69 301 ILE A O 1
ATOM 520 N N . VAL A 1 69 ? -15.532 26.752 38.834 1.00 22.12 302 VAL A N 1
ATOM 521 C CA . VAL A 1 69 ? -16.890 26.185 38.984 1.00 22.20 302 VAL A CA 1
ATOM 522 C C . VAL A 1 69 ? -17.978 27.255 39.251 1.00 23.68 302 VAL A C 1
ATOM 523 O O . VAL A 1 69 ? -17.688 28.362 39.726 1.00 21.26 302 VAL A O 1
ATOM 527 N N . LYS A 1 70 ? -19.237 26.907 38.953 1.00 23.70 303 LYS A N 1
ATOM 528 C CA . LYS A 1 70 ? -20.396 27.741 39.314 1.00 25.20 303 LYS A CA 1
ATOM 529 C C . LYS A 1 70 ? -20.667 27.693 40.775 1.00 26.15 303 LYS A C 1
ATOM 530 O O . LYS A 1 70 ? -20.150 26.839 41.482 1.00 26.32 303 LYS A O 1
ATOM 536 N N . LYS A 1 71 ? -21.507 28.601 41.247 1.00 27.22 304 LYS A N 1
ATOM 537 C CA . LYS A 1 71 ? -21.936 28.559 42.628 1.00 29.52 304 LYS A CA 1
ATOM 538 C C . LYS A 1 71 ? -22.589 27.176 42.899 1.00 31.48 304 LYS A C 1
ATOM 539 O O . LYS A 1 71 ? -23.441 26.775 42.136 1.00 30.48 304 LYS A O 1
ATOM 545 N N . GLN A 1 72 ? -22.209 26.527 43.999 1.00 34.51 305 GLN A N 1
ATOM 546 C CA . GLN A 1 72 ? -22.578 25.159 44.318 1.00 38.73 305 GLN A CA 1
ATOM 547 C C . GLN A 1 72 ? -24.099 24.965 44.370 1.00 40.03 305 GLN A C 1
ATOM 548 O O . GLN A 1 72 ? -24.650 24.134 43.632 1.00 40.91 305 GLN A O 1
ATOM 554 N N . LYS A 1 73 ? -24.785 25.719 45.220 1.00 39.97 306 LYS A N 1
ATOM 555 C CA . LYS A 1 73 ? -26.253 25.593 45.228 1.00 40.21 306 LYS A CA 1
ATOM 556 C C . LYS A 1 73 ? -26.847 26.602 44.251 1.00 40.35 306 LYS A C 1
ATOM 557 O O . LYS A 1 73 ? -26.751 27.847 44.460 1.00 41.20 306 LYS A O 1
ATOM 563 N N . GLY A 1 74 ? -27.378 26.059 43.143 1.00 39.26 307 GLY A N 1
ATOM 564 C CA . GLY A 1 74 ? -28.104 26.805 42.103 1.00 37.75 307 GLY A CA 1
ATOM 565 C C . GLY A 1 74 ? -27.422 27.782 41.148 1.00 36.22 307 GLY A C 1
ATOM 566 O O . GLY A 1 74 ? -28.103 28.602 40.524 1.00 36.16 307 GLY A O 1
ATOM 567 N N . GLY A 1 75 ? -26.103 27.702 40.976 1.00 34.10 308 GLY A N 1
ATOM 568 C CA . GLY A 1 75 ? -25.441 28.677 40.098 1.00 31.63 308 GLY A CA 1
ATOM 569 C C . GLY A 1 75 ? -25.808 28.450 38.650 1.00 30.90 308 GLY A C 1
ATOM 570 O O . GLY A 1 75 ? -26.024 27.324 38.241 1.00 29.92 308 G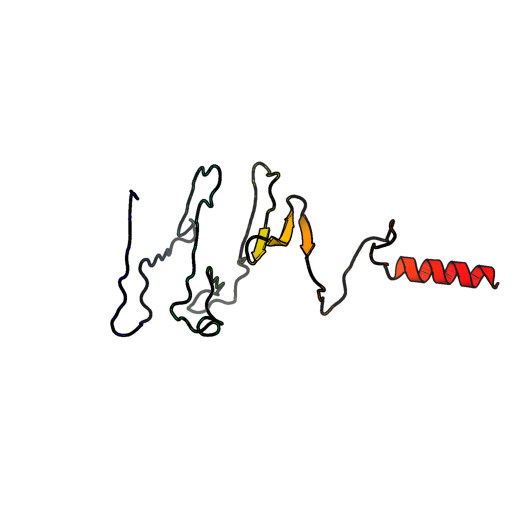LY A O 1
ATOM 571 N N . LYS A 1 76 ? -25.887 29.512 37.865 1.00 30.33 309 LYS A N 1
ATOM 572 C CA . LYS A 1 76 ? -26.203 29.351 36.436 1.00 30.97 309 LYS A CA 1
ATOM 573 C C . LYS A 1 76 ? -24.987 29.269 35.554 1.00 30.57 309 LYS A C 1
ATOM 574 O O . LYS A 1 76 ? -25.133 29.062 34.352 1.00 31.25 309 LYS A O 1
ATOM 580 N N . GLY A 1 77 ? -23.785 29.419 36.125 1.00 28.75 310 GLY A N 1
ATOM 581 C CA . GLY A 1 77 ? -22.561 29.413 35.314 1.00 26.66 310 GLY A CA 1
ATOM 582 C C . GLY A 1 77 ? -21.462 30.287 35.931 1.00 24.82 310 GLY A C 1
ATOM 583 O O . GLY A 1 77 ? -21.550 30.675 37.082 1.00 23.45 310 GLY A O 1
ATOM 584 N N . THR A 1 78 ? -20.422 30.535 35.167 1.00 25.09 311 THR A N 1
ATOM 585 C CA . THR A 1 78 ? -19.276 31.341 35.612 1.00 24.88 311 THR A CA 1
ATOM 586 C C . THR A 1 78 ? -18.577 31.855 34.381 1.00 24.86 311 THR A C 1
ATOM 587 O O . THR A 1 78 ? -18.675 31.291 33.305 1.00 24.44 311 THR A O 1
ATOM 591 N N . ALA A 1 79 ? -17.940 32.995 34.511 1.00 23.45 312 ALA A N 1
ATOM 592 C CA . ALA A 1 79 ? -17.170 33.535 33.448 1.00 24.06 312 ALA A CA 1
ATOM 593 C C . ALA A 1 79 ? -15.718 33.734 33.960 1.00 22.76 312 ALA A C 1
ATOM 594 O O . ALA A 1 79 ? -14.945 34.421 33.317 1.00 23.47 312 ALA A O 1
ATOM 596 N N . ALA A 1 80 ? -15.394 33.165 35.121 1.00 23.07 313 ALA A N 1
ATOM 597 C CA . ALA A 1 80 ? -14.038 33.295 35.691 1.00 23.54 313 ALA A CA 1
ATOM 598 C C . ALA A 1 80 ? -13.007 32.656 34.786 1.00 22.71 313 ALA A C 1
ATOM 599 O O . ALA A 1 80 ? -13.259 31.681 34.036 1.00 21.98 313 ALA A O 1
ATOM 601 N N . GLN A 1 81 ? -11.818 33.224 34.875 1.00 22.55 314 GLN A N 1
ATOM 602 C CA . GLN A 1 81 ? -10.677 32.877 34.055 1.00 21.85 314 GLN A CA 1
ATOM 603 C C . GLN A 1 81 ? -9.815 31.849 34.782 1.00 21.20 314 GLN A C 1
ATOM 604 O O . GLN A 1 81 ? -9.890 31.705 35.980 1.00 20.88 314 GLN A O 1
ATOM 610 N N . GLY A 1 82 ? -8.998 31.111 34.048 1.00 21.24 315 GLY A N 1
ATOM 611 C CA . GLY A 1 82 ? -8.150 30.116 34.689 1.00 20.90 315 GLY A CA 1
ATOM 612 C C . GLY A 1 82 ? -6.920 30.776 35.256 1.00 19.42 315 GLY A C 1
ATOM 613 O O . GLY A 1 82 ? -6.789 30.943 36.448 1.00 18.96 315 GLY A O 1
ATOM 614 N N . ILE A 1 83 ? -6.011 31.132 34.383 1.00 19.45 316 ILE A N 1
ATOM 615 C CA . ILE A 1 83 ? -4.812 31.848 34.810 1.00 20.70 316 ILE A CA 1
ATOM 616 C C . ILE A 1 83 ? -4.714 33.198 34.132 1.00 20.82 316 ILE A C 1
ATOM 617 O O . ILE A 1 83 ? -4.836 33.295 32.927 1.00 21.61 316 ILE A O 1
ATOM 622 N N . TYR A 1 84 ? -4.488 34.229 34.925 1.00 23.02 317 TYR A N 1
ATOM 623 C CA . TYR A 1 84 ? -4.368 35.569 34.443 1.00 22.27 317 TYR A CA 1
ATOM 624 C C . TYR A 1 84 ? -2.959 36.014 34.794 1.00 21.72 317 TYR A C 1
ATOM 625 O O . TYR A 1 84 ? -2.596 36.065 35.943 1.00 20.84 317 TYR A O 1
ATOM 634 N N . ILE A 1 85 ? -2.192 36.394 33.797 1.00 20.69 318 ILE A N 1
ATOM 635 C CA . ILE A 1 85 ? -0.795 36.850 34.039 1.00 21.42 318 ILE A CA 1
ATOM 636 C C . ILE A 1 85 ? -0.617 38.262 33.534 1.00 22.82 318 ILE A C 1
ATOM 637 O O . ILE A 1 85 ? -0.894 38.549 32.396 1.00 22.67 318 ILE A O 1
ATOM 642 N N . ASN A 1 86 ? -0.145 39.151 34.379 1.00 22.44 319 ASN A N 1
ATOM 643 C CA . ASN A 1 86 ? 0.073 40.499 33.928 1.00 23.04 319 ASN A CA 1
ATOM 644 C C . ASN A 1 86 ? 1.421 41.002 34.438 1.00 23.31 319 ASN A C 1
ATOM 645 O O . ASN A 1 86 ? 2.054 40.369 35.264 1.00 21.90 319 ASN A O 1
ATOM 650 N N . SER A 1 87 ? 1.868 42.122 33.891 1.00 23.29 320 SER A N 1
ATOM 651 C CA . SER A 1 87 ? 2.947 42.857 34.499 1.00 24.86 320 SER A CA 1
ATOM 652 C C . SER A 1 87 ? 2.489 44.287 34.504 1.00 26.00 320 SER A C 1
ATOM 653 O O . SER A 1 87 ? 2.527 44.930 33.483 1.00 27.44 320 SER A O 1
ATOM 656 N N . THR A 1 88 ? 2.021 44.772 35.635 1.00 28.13 321 THR A N 1
ATOM 657 C CA . THR A 1 88 ? 1.463 46.124 35.633 1.00 31.44 321 THR A CA 1
ATOM 658 C C . THR A 1 88 ? 2.554 47.142 35.177 1.00 32.79 321 THR A C 1
ATOM 659 O O . THR A 1 88 ? 2.296 48.002 34.317 1.00 32.35 321 THR A O 1
ATOM 663 N N . SER A 1 89 ? 3.794 46.983 35.653 1.00 32.46 322 SER A N 1
ATOM 664 C CA . SER A 1 89 ? 4.845 47.904 35.186 1.00 32.69 322 SER A CA 1
ATOM 665 C C . SER A 1 89 ? 5.524 47.536 33.857 1.00 32.38 322 SER A C 1
ATOM 666 O O . SER A 1 89 ? 6.106 48.411 33.203 1.00 32.05 322 SER A O 1
ATOM 669 N N . GLY A 1 90 ? 5.414 46.278 33.419 1.00 29.84 323 GLY A N 1
ATOM 670 C CA . GLY A 1 90 ? 6.015 45.827 32.166 1.00 28.46 323 GLY A CA 1
ATOM 671 C C . GLY A 1 90 ? 7.298 44.991 32.408 1.00 28.71 323 GLY A C 1
ATOM 672 O O . GLY A 1 90 ? 8.211 45.426 33.150 1.00 28.60 323 GLY A O 1
ATOM 673 N N . THR A 1 91 ? 7.377 43.829 31.787 1.00 26.79 324 THR A N 1
ATOM 674 C CA . THR A 1 91 ? 8.542 42.965 31.946 1.00 25.47 324 THR A CA 1
ATOM 675 C C . THR A 1 91 ? 9.194 42.646 30.613 1.00 25.79 324 THR A C 1
ATOM 676 O O . THR A 1 91 ? 8.523 42.549 29.564 1.00 26.58 324 THR A O 1
ATOM 680 N N . ALA A 1 92 ? 10.507 42.435 30.645 1.00 25.44 325 ALA A N 1
ATOM 681 C CA . ALA A 1 92 ? 11.201 41.932 29.478 1.00 25.52 325 ALA A CA 1
ATOM 682 C C . ALA A 1 92 ? 11.214 40.396 29.494 1.00 24.42 325 ALA A C 1
ATOM 683 O O . ALA A 1 92 ? 11.558 39.793 28.518 1.00 26.16 325 ALA A O 1
ATOM 685 N N . GLY A 1 93 ? 10.820 39.742 30.577 1.00 23.96 326 GLY A N 1
ATOM 686 C CA . GLY A 1 93 ? 10.926 38.257 30.583 1.00 23.69 326 GLY A CA 1
ATOM 687 C C . GLY A 1 93 ? 9.767 37.577 29.888 1.00 25.32 326 GLY A C 1
ATOM 688 O O . GLY A 1 93 ? 8.706 38.200 29.643 1.00 25.04 326 GLY A O 1
ATOM 689 N N A LYS A 1 94 ? 9.948 36.294 29.597 0.50 24.44 327 LYS A N 1
ATOM 690 N N B LYS A 1 94 ? 9.951 36.298 29.572 0.50 24.32 327 LYS A N 1
ATOM 691 C CA A LYS A 1 94 ? 8.928 35.461 28.965 0.50 24.43 327 LYS A CA 1
ATOM 692 C CA B LYS A 1 94 ? 8.910 35.481 28.949 0.50 24.17 327 LYS A CA 1
ATOM 693 C C A LYS A 1 94 ? 7.738 35.327 29.912 0.50 24.27 327 LYS A C 1
ATOM 694 C C B LYS A 1 94 ? 7.738 35.365 29.911 0.50 24.14 327 LYS A C 1
ATOM 695 O O A LYS A 1 94 ? 7.908 35.117 31.096 0.50 24.35 327 LYS A O 1
ATOM 696 O O B LYS A 1 94 ? 7.920 35.196 31.101 0.50 24.28 327 LYS A O 1
ATOM 707 N N . MET A 1 95 ? 6.528 35.474 29.407 1.00 24.32 328 MET A N 1
ATOM 708 C CA . MET A 1 95 ? 5.362 35.396 30.287 1.00 23.24 328 MET A CA 1
ATOM 709 C C . MET A 1 95 ? 5.051 33.919 30.708 1.00 23.17 328 MET A C 1
ATOM 710 O O . MET A 1 95 ? 4.582 33.660 31.829 1.00 22.91 328 MET A O 1
ATOM 715 N N . LEU A 1 96 ? 5.321 32.984 29.800 1.00 22.57 329 LEU A N 1
ATOM 716 C CA . LEU A 1 96 ? 5.110 31.549 30.023 1.00 22.48 329 LEU A CA 1
ATOM 717 C C . LEU A 1 96 ? 6.300 30.849 29.357 1.00 22.74 329 LEU A C 1
ATOM 718 O O . LEU A 1 96 ? 6.562 31.034 28.145 1.00 23.53 329 LEU A O 1
ATOM 723 N N . ARG A 1 97 ? 7.078 30.123 30.150 1.00 23.68 330 ARG A N 1
ATOM 724 C CA . ARG A 1 97 ? 8.223 29.430 29.621 1.00 23.15 330 ARG A CA 1
ATOM 725 C C . ARG A 1 97 ? 8.166 27.958 29.994 1.00 22.92 330 ARG A C 1
ATOM 726 O O . ARG A 1 97 ? 8.161 27.630 31.152 1.00 22.71 330 ARG A O 1
ATOM 734 N N . ILE A 1 98 ? 8.126 27.074 29.011 1.00 21.99 331 ILE A N 1
ATOM 735 C CA . ILE A 1 98 ? 7.955 25.640 29.332 1.00 23.38 331 ILE A CA 1
ATOM 736 C C . ILE A 1 98 ? 9.180 24.877 28.884 1.00 23.33 331 ILE A C 1
ATOM 737 O O . ILE A 1 98 ? 9.545 24.951 27.712 1.00 24.06 331 ILE A O 1
ATOM 742 N N . ARG A 1 99 ? 9.813 24.166 29.807 1.00 23.56 332 ARG A N 1
ATOM 743 C CA . ARG A 1 99 ? 11.022 23.425 29.504 1.00 24.57 332 ARG A CA 1
ATOM 744 C C . ARG A 1 99 ? 10.848 21.981 29.893 1.00 24.84 332 ARG A C 1
ATOM 745 O O . ARG A 1 99 ? 10.093 21.678 30.794 1.00 25.75 332 ARG A O 1
ATOM 753 N N . ASN A 1 100 ? 11.595 21.079 29.258 1.00 26.05 333 ASN A N 1
ATOM 754 C CA . ASN A 1 100 ? 11.561 19.658 29.665 1.00 28.07 333 ASN A CA 1
ATOM 755 C C . ASN A 1 100 ? 13.009 19.192 29.666 1.00 29.66 333 ASN A C 1
ATOM 756 O O . ASN A 1 100 ? 13.690 19.392 28.684 1.00 29.63 333 ASN A O 1
ATOM 761 N N . LYS A 1 101 ? 13.468 18.631 30.779 1.00 32.30 334 LYS A N 1
ATOM 762 C CA . LYS A 1 101 ? 14.914 18.409 31.053 1.00 35.28 334 LYS A CA 1
ATOM 763 C C . LYS A 1 101 ? 15.806 19.652 30.851 1.00 36.12 334 LYS A C 1
ATOM 764 O O . LYS A 1 101 ? 16.891 19.539 30.265 1.00 35.38 334 LYS A O 1
ATOM 770 N N . ASN A 1 102 ? 15.358 20.813 31.347 1.00 35.90 335 ASN A N 1
ATOM 771 C CA . ASN A 1 102 ? 16.112 22.063 31.241 1.00 36.47 335 ASN A CA 1
ATOM 772 C C . ASN A 1 102 ? 16.395 22.558 29.822 1.00 36.23 335 ASN A C 1
ATOM 773 O O . ASN A 1 102 ? 17.307 23.369 29.626 1.00 37.27 335 ASN A O 1
ATOM 778 N N . LYS A 1 103 ? 15.590 22.111 28.849 1.00 34.96 336 LYS A N 1
ATOM 779 C CA . LYS A 1 103 ? 15.598 22.681 27.507 1.00 34.23 336 LYS A CA 1
ATOM 780 C C . LYS A 1 103 ? 14.259 23.286 27.177 1.00 32.74 336 LYS A C 1
ATOM 781 O O . LYS A 1 103 ? 13.260 22.628 27.351 1.00 31.47 336 LYS A O 1
ATOM 787 N N . ASP A 1 104 ? 14.263 24.514 26.651 1.00 31.72 337 ASP A N 1
ATOM 788 C CA . ASP A 1 104 ? 13.040 25.201 26.199 1.00 31.97 337 ASP A CA 1
ATOM 789 C C . ASP A 1 104 ? 12.255 24.413 25.147 1.00 31.33 337 ASP A C 1
ATOM 790 O O . ASP A 1 104 ? 12.797 23.986 24.134 1.00 31.46 337 ASP A O 1
ATOM 795 N N . LYS A 1 105 ? 10.962 24.246 25.384 1.00 29.91 338 LYS A N 1
ATOM 796 C CA . LYS A 1 105 ? 10.097 23.550 24.474 1.00 28.97 338 LYS A CA 1
ATOM 797 C C . LYS A 1 105 ? 9.000 24.448 23.905 1.00 28.03 338 LYS A C 1
ATOM 798 O O . LYS A 1 105 ? 8.576 24.289 22.774 1.00 27.97 338 LYS A O 1
ATOM 804 N N . PHE A 1 106 ? 8.508 25.379 24.709 1.00 27.65 339 PHE A N 1
ATOM 805 C CA . PHE A 1 106 ? 7.447 26.275 24.276 1.00 26.16 339 PHE A CA 1
ATOM 806 C C . PHE A 1 106 ? 7.548 27.510 25.126 1.00 25.32 339 PHE A C 1
ATOM 807 O O . PHE A 1 106 ? 7.770 27.403 26.321 1.00 25.22 339 PHE A O 1
ATOM 815 N N . TYR A 1 107 ? 7.358 28.685 24.553 1.00 24.99 340 TYR A N 1
ATOM 816 C CA . TYR A 1 107 ? 7.204 29.876 25.373 1.00 24.79 340 TYR A CA 1
ATOM 817 C C . TYR A 1 107 ? 6.292 30.915 24.758 1.00 24.31 340 TYR A C 1
ATOM 818 O O . TYR A 1 107 ? 6.053 30.922 23.546 1.00 25.43 340 TYR A O 1
ATOM 827 N N . VAL A 1 108 ? 5.803 31.811 25.605 1.00 23.40 341 VAL A N 1
ATOM 828 C CA . VAL A 1 108 ? 5.087 32.990 25.177 1.00 23.95 341 VAL A CA 1
ATOM 829 C C . VAL A 1 108 ? 5.911 34.203 25.670 1.00 23.98 341 VAL A C 1
ATOM 830 O O . VAL A 1 108 ? 6.177 34.353 26.849 1.00 24.14 341 VAL A O 1
ATOM 834 N N . GLY A 1 109 ? 6.378 35.029 24.751 1.00 25.06 342 GLY A N 1
ATOM 835 C CA . GLY A 1 109 ? 7.202 36.146 25.157 1.00 26.53 342 GLY A CA 1
ATOM 836 C C . GLY A 1 109 ? 6.398 37.335 25.602 1.00 27.40 342 GLY A C 1
ATOM 837 O O . GLY A 1 109 ? 5.149 37.335 25.513 1.00 28.03 342 GLY A O 1
ATOM 838 N N . PRO A 1 110 ? 7.105 38.378 26.069 1.00 28.26 343 PRO A N 1
ATOM 839 C CA . PRO A 1 110 ? 6.492 39.556 26.611 1.00 29.12 343 PRO A CA 1
ATOM 840 C C . PRO A 1 110 ? 5.630 40.303 25.600 1.00 30.11 343 PRO A C 1
ATOM 841 O O . PRO A 1 110 ? 4.771 41.066 26.024 1.00 32.91 343 PRO A O 1
ATOM 845 N N . ASP A 1 111 ? 5.838 40.105 24.292 1.00 31.26 344 ASP A N 1
ATOM 846 C CA . ASP A 1 111 ? 4.978 40.719 23.261 1.00 32.45 344 ASP A CA 1
ATOM 847 C C . ASP A 1 111 ? 3.874 39.809 22.822 1.00 31.50 344 ASP A C 1
ATOM 848 O O . ASP A 1 111 ? 3.074 40.166 21.982 1.00 31.37 344 ASP A O 1
ATOM 853 N N . GLY A 1 112 ? 3.811 38.631 23.409 1.00 31.37 345 GLY A N 1
ATOM 854 C CA . GLY A 1 112 ? 2.704 37.736 23.075 1.00 31.33 345 GLY A CA 1
ATOM 855 C C . GLY A 1 112 ? 3.022 36.804 21.939 1.00 31.45 345 GLY A C 1
ATOM 856 O O . GLY A 1 112 ? 2.206 35.966 21.584 1.00 31.97 345 GLY A O 1
ATOM 857 N N . ASP A 1 113 ? 4.216 36.936 21.374 1.00 31.92 346 ASP A N 1
ATOM 858 C CA . ASP A 1 113 ? 4.705 35.941 20.432 1.00 32.57 346 ASP A CA 1
ATOM 859 C C . ASP A 1 113 ? 4.890 34.601 21.116 1.00 31.90 346 ASP A C 1
ATOM 860 O O . ASP A 1 113 ? 5.296 34.534 22.274 1.00 32.66 346 ASP A O 1
ATOM 865 N N . PHE A 1 114 ? 4.620 33.518 20.409 1.00 31.94 347 PHE A N 1
ATOM 866 C CA . PHE A 1 114 ? 4.932 32.196 20.947 1.00 31.06 347 PHE A CA 1
ATOM 867 C C . PHE A 1 114 ? 6.003 31.522 20.092 1.00 31.61 347 PHE A C 1
ATOM 868 O O . PHE A 1 114 ? 6.216 31.866 18.903 1.00 31.43 347 PHE A O 1
ATOM 876 N N . TRP A 1 115 ? 6.686 30.566 20.713 1.00 31.62 348 TRP A N 1
ATOM 877 C CA . TRP A 1 115 ? 7.646 29.692 20.033 1.00 32.44 348 TRP A CA 1
ATOM 878 C C . TRP A 1 115 ? 7.380 28.256 20.461 1.00 32.03 348 TRP A C 1
ATOM 879 O O . TRP A 1 115 ? 7.317 27.987 21.661 1.00 31.72 348 TRP A O 1
ATOM 890 N N . SER A 1 116 ? 7.230 27.351 19.511 1.00 31.47 349 SER A N 1
ATOM 891 C CA . SER A 1 116 ? 6.983 25.958 19.819 1.00 33.29 349 SER A CA 1
ATOM 892 C C . SER A 1 116 ? 8.115 25.153 19.191 1.00 34.33 349 SER A C 1
ATOM 893 O O . SER A 1 116 ? 8.474 25.424 18.047 1.00 33.72 349 SER A O 1
ATOM 896 N N . CYS A 1 117 ? 8.657 24.174 19.923 1.00 35.27 350 CYS A N 1
ATOM 897 C CA . CYS A 1 117 ? 9.795 23.367 19.439 1.00 36.92 350 CYS A CA 1
ATOM 898 C C . CYS A 1 117 ? 9.397 22.186 18.530 1.00 36.74 350 CYS A C 1
ATOM 899 O O . CYS A 1 117 ? 10.286 21.479 18.036 1.00 38.54 350 CYS A O 1
ATOM 902 N N . ALA A 1 118 ? 8.095 21.961 18.298 1.00 36.07 351 ALA A N 1
ATOM 903 C CA . ALA A 1 118 ? 7.638 20.787 17.533 1.00 35.33 351 ALA A CA 1
ATOM 904 C C . ALA A 1 118 ? 6.361 21.020 16.742 1.00 35.55 351 ALA A C 1
ATOM 905 O O . ALA A 1 118 ? 5.576 21.918 17.046 1.00 34.39 351 ALA A O 1
ATOM 907 N N . SER A 1 119 ? 6.148 20.165 15.735 1.00 35.35 352 SER A N 1
ATOM 908 C CA . SER A 1 119 ? 4.956 20.214 14.905 1.00 35.49 352 SER A CA 1
ATOM 909 C C . SER A 1 119 ? 3.690 20.225 15.733 1.00 35.29 352 SER A C 1
ATOM 910 O O . SER A 1 119 ? 3.504 19.428 16.663 1.00 33.96 352 SER A O 1
ATOM 913 N N . SER A 1 120 ? 2.801 21.128 15.347 1.00 35.65 353 SER A N 1
ATOM 914 C CA . SER A 1 120 ? 1.631 21.427 16.135 1.00 35.36 353 SER A CA 1
ATOM 915 C C . SER A 1 120 ? 0.408 21.392 15.261 1.00 36.22 353 SER A C 1
ATOM 916 O O . SER A 1 120 ? 0.504 21.176 14.032 1.00 36.39 353 SER A O 1
ATOM 919 N N . ILE A 1 121 ? -0.745 21.623 15.873 1.00 35.77 354 ILE A N 1
ATOM 920 C CA . ILE A 1 121 ? -1.997 21.334 15.228 1.00 36.09 354 ILE A CA 1
ATOM 921 C C . ILE A 1 121 ? -3.051 22.304 15.717 1.00 36.37 354 ILE A C 1
ATOM 922 O O . ILE A 1 121 ? -3.168 22.557 16.917 1.00 35.70 354 ILE A O 1
ATOM 927 N N . VAL A 1 122 ? -3.833 22.831 14.777 1.00 35.86 355 VAL A N 1
ATOM 928 C CA . VAL A 1 122 ? -5.021 23.569 15.099 1.00 35.27 355 VAL A CA 1
ATOM 929 C C . VAL A 1 122 ? -6.187 22.881 14.390 1.00 36.56 355 VAL A C 1
ATOM 930 O O . VAL A 1 122 ? -6.202 22.773 13.169 1.00 36.55 355 VAL A O 1
ATOM 934 N N . ASP A 1 123 ? -7.184 22.444 15.140 1.00 37.57 356 ASP A N 1
ATOM 935 C CA . ASP A 1 123 ? -8.368 21.872 14.539 1.00 38.62 356 ASP A CA 1
ATOM 936 C C . ASP A 1 123 ? -9.252 23.041 14.162 1.00 38.44 356 ASP A C 1
ATOM 937 O O . ASP A 1 123 ? -10.242 23.338 14.840 1.00 39.30 356 ASP A O 1
ATOM 942 N N . GLY A 1 124 ? -8.877 23.723 13.089 1.00 37.90 357 GLY A N 1
ATOM 943 C CA . GLY A 1 124 ? -9.598 24.897 12.632 1.00 38.20 357 GLY A CA 1
ATOM 944 C C . GLY A 1 124 ? -8.661 25.678 11.754 1.00 38.65 357 GLY A C 1
ATOM 945 O O . GLY A 1 124 ? -7.586 25.182 11.402 1.00 38.62 357 GLY A O 1
ATOM 946 N N . ASN A 1 1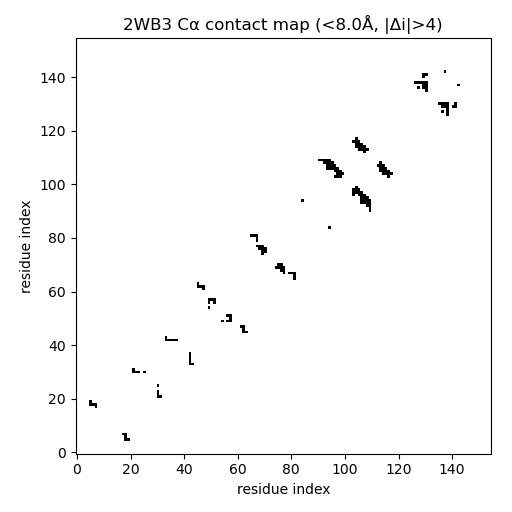25 ? -9.029 26.902 11.393 1.00 38.19 358 ASN A N 1
ATOM 947 C CA . ASN A 1 125 ? -8.088 27.705 10.640 1.00 38.00 358 ASN A CA 1
ATOM 948 C C . ASN A 1 125 ? -7.170 28.451 11.565 1.00 37.33 358 ASN A C 1
ATOM 949 O O . ASN A 1 125 ? -7.436 28.579 12.763 1.00 37.32 358 ASN A O 1
ATOM 954 N N . LEU A 1 126 ? -6.069 28.916 10.994 1.00 36.52 359 LEU A N 1
ATOM 955 C CA . LEU A 1 126 ? -5.223 29.874 11.642 1.00 35.82 359 LEU A CA 1
ATOM 956 C C . LEU A 1 126 ? -5.286 31.146 10.786 1.00 36.77 359 LEU A C 1
ATOM 957 O O . LEU A 1 126 ? -4.959 31.111 9.590 1.00 38.11 359 LEU A O 1
ATOM 962 N N . THR A 1 127 ? -5.660 32.269 11.376 1.00 36.32 360 THR A N 1
ATOM 963 C CA . THR A 1 127 ? -5.573 33.527 10.666 1.00 36.51 360 THR A CA 1
ATOM 964 C C . THR A 1 127 ? -4.179 34.105 10.909 1.00 37.54 360 THR A C 1
ATOM 965 O O . THR A 1 127 ? -3.697 34.131 12.056 1.00 37.13 360 THR A O 1
ATOM 969 N N . VAL A 1 128 ? -3.507 34.501 9.823 1.00 37.51 361 VAL A N 1
ATOM 970 C CA . VAL A 1 128 ? -2.153 35.068 9.867 1.00 38.77 361 VAL A CA 1
ATOM 971 C C . VAL A 1 128 ? -2.040 36.270 8.922 1.00 40.15 361 VAL A C 1
ATOM 972 O O . VAL A 1 128 ? -2.931 36.511 8.117 1.00 40.63 361 VAL A O 1
ATOM 976 N N . LYS A 1 129 ? -0.953 37.022 9.024 1.00 41.45 362 LYS A N 1
ATOM 977 C CA . LYS A 1 129 ? -0.663 38.059 8.028 1.00 43.14 362 LYS A CA 1
ATOM 978 C C . LYS A 1 129 ? 0.015 37.456 6.794 1.00 43.81 362 LYS A C 1
ATOM 979 O O . LYS A 1 129 ? 0.605 36.353 6.879 1.00 44.29 362 LYS A O 1
ATOM 985 N N . ASP A 1 130 ? -0.074 38.150 5.647 1.00 44.53 363 ASP A N 1
ATOM 986 C CA . ASP A 1 130 ? 0.618 37.715 4.408 1.00 45.21 363 ASP A CA 1
ATOM 987 C C . ASP A 1 130 ? 2.108 37.520 4.622 1.00 44.65 363 ASP A C 1
ATOM 988 O O . ASP A 1 130 ? 2.728 38.334 5.279 1.00 45.49 363 ASP A O 1
ATOM 993 N N . PRO A 1 131 ? 2.688 36.467 4.036 1.00 45.04 364 PRO A N 1
ATOM 994 C CA . PRO A 1 131 ? 4.083 36.187 4.219 1.00 46.04 364 PRO A CA 1
ATOM 995 C C . PRO A 1 131 ? 4.959 37.265 3.582 1.00 47.62 364 PRO A C 1
ATOM 996 O O . PRO A 1 131 ? 4.602 37.827 2.544 1.00 48.47 364 PRO A O 1
ATOM 1000 N N . THR A 1 132 ? 6.077 37.576 4.214 1.00 48.38 365 THR A N 1
ATOM 1001 C CA . THR A 1 132 ? 7.028 38.541 3.658 1.00 49.29 365 THR A CA 1
ATOM 1002 C C . THR A 1 132 ? 8.383 37.890 3.705 1.00 49.24 365 THR A C 1
ATOM 1003 O O . THR A 1 132 ? 9.403 38.565 3.618 1.00 50.66 365 THR A O 1
ATOM 1007 N N . SER A 1 133 ? 8.388 36.574 3.869 1.00 48.53 366 SER A N 1
ATOM 1008 C CA . SER A 1 133 ? 9.618 35.834 4.070 1.00 47.83 366 SER A CA 1
ATOM 1009 C C . SER A 1 133 ? 9.395 34.384 3.695 1.00 47.16 366 SER A C 1
ATOM 1010 O O . SER A 1 133 ? 8.277 33.900 3.724 1.00 46.24 366 SER A O 1
ATOM 1013 N N . GLY A 1 134 ? 10.481 33.710 3.335 1.00 46.77 367 GLY A N 1
ATOM 1014 C CA . GLY A 1 134 ? 10.456 32.344 2.826 1.00 46.30 367 GLY A CA 1
ATOM 1015 C C . GLY A 1 134 ? 9.625 31.370 3.626 1.00 46.42 367 GLY A C 1
ATOM 1016 O O . GLY A 1 134 ? 8.672 30.773 3.102 1.00 46.69 367 GLY A O 1
ATOM 1017 N N . LYS A 1 135 ? 9.979 31.217 4.903 1.00 45.71 368 LYS A N 1
ATOM 1018 C CA . LYS A 1 135 ? 9.319 30.246 5.774 1.00 44.11 368 LYS A CA 1
ATOM 1019 C C . LYS A 1 135 ? 8.099 30.792 6.535 1.00 43.88 368 LYS A C 1
ATOM 1020 O O . LYS A 1 135 ? 7.597 30.130 7.439 1.00 44.24 368 LYS A O 1
ATOM 1026 N N . HIS A 1 136 ? 7.603 31.979 6.180 1.00 42.71 369 HIS A N 1
ATOM 1027 C CA . HIS A 1 136 ? 6.325 32.436 6.712 1.00 41.18 369 HIS A CA 1
ATOM 1028 C C . HIS A 1 136 ? 5.212 31.656 6.062 1.00 41.01 369 HIS A C 1
ATOM 1029 O O . HIS A 1 136 ? 5.295 31.340 4.863 1.00 40.96 369 HIS A O 1
ATOM 1036 N N . ALA A 1 137 ? 4.156 31.373 6.822 1.00 39.82 370 ALA A N 1
ATOM 1037 C CA . ALA A 1 137 ? 3.025 30.635 6.295 1.00 40.20 370 ALA A CA 1
ATOM 1038 C C . ALA A 1 137 ? 2.228 31.511 5.323 1.00 40.77 370 ALA A C 1
ATOM 1039 O O . ALA A 1 137 ? 2.106 32.730 5.538 1.00 40.92 370 ALA A O 1
ATOM 1041 N N . ALA A 1 138 ? 1.684 30.899 4.261 1.00 41.10 371 ALA A N 1
ATOM 1042 C CA . ALA A 1 138 ? 1.029 31.667 3.183 1.00 40.97 371 ALA A CA 1
ATOM 1043 C C . ALA A 1 138 ? -0.443 31.760 3.452 1.00 41.16 371 ALA A C 1
ATOM 1044 O O . ALA A 1 138 ? -1.031 30.794 3.875 1.00 41.31 371 ALA A O 1
ATOM 1046 N N . THR A 1 139 ? -1.028 32.938 3.233 1.00 42.14 372 THR A N 1
ATOM 1047 C CA . THR A 1 139 ? -2.475 33.152 3.413 1.00 42.82 372 THR A CA 1
ATOM 1048 C C . THR A 1 139 ? -3.229 32.710 2.159 1.00 43.22 372 THR A C 1
ATOM 1049 O O . THR A 1 139 ? -2.605 32.547 1.113 1.00 43.92 372 THR A O 1
ATOM 1053 N N . LYS A 1 140 ? -4.555 32.538 2.234 1.00 44.54 373 LYS A N 1
ATOM 1054 C CA . LYS A 1 140 ? -5.351 32.216 1.033 1.00 45.23 373 LYS A CA 1
ATOM 1055 C C . LYS A 1 140 ? -5.071 33.336 0.021 1.00 46.22 373 LYS A C 1
ATOM 1056 O O . LYS A 1 140 ? -4.772 33.064 -1.149 1.00 46.99 373 LYS A O 1
ATOM 1058 N N . ASP A 1 141 ? -5.096 34.579 0.506 1.00 46.91 374 ASP A N 1
ATOM 1059 C CA . ASP A 1 141 ? -4.762 35.754 -0.294 1.00 47.99 374 ASP A CA 1
ATOM 1060 C C . ASP A 1 141 ? -3.487 35.627 -1.082 1.00 48.51 374 ASP A C 1
ATOM 1061 O O . ASP A 1 141 ? -3.527 35.853 -2.286 1.00 49.17 374 ASP A O 1
ATOM 1066 N N . TYR A 1 142 ? -2.369 35.283 -0.445 1.00 48.81 375 TYR A N 1
ATOM 1067 C CA .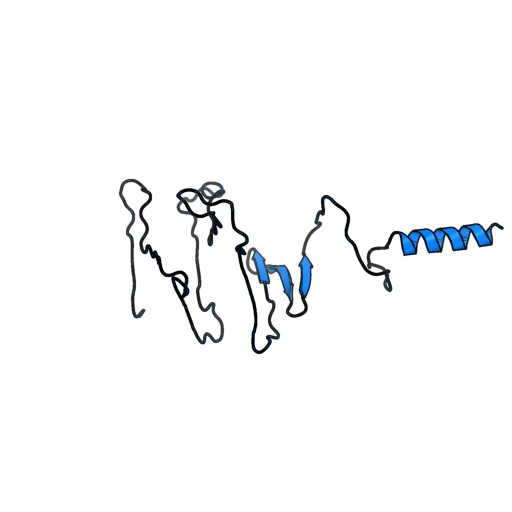 TYR A 1 142 ? -1.096 35.205 -1.168 1.00 49.23 375 TYR A CA 1
ATOM 1068 C C . TYR A 1 142 ? -1.119 34.143 -2.259 1.00 50.56 375 TYR A C 1
ATOM 1069 O O . TYR A 1 142 ? -0.591 34.371 -3.349 1.00 51.33 375 TYR A O 1
ATOM 1078 N N . VAL A 1 143 ? -1.703 32.991 -1.953 1.00 51.36 376 VAL A N 1
ATOM 1079 C CA . VAL A 1 143 ? -1.835 31.915 -2.911 1.00 52.25 376 VAL A CA 1
ATOM 1080 C C . VAL A 1 143 ? -2.677 32.394 -4.103 1.00 53.48 376 VAL A C 1
ATOM 1081 O O . VAL A 1 143 ? -2.218 32.367 -5.243 1.00 53.50 376 VAL A O 1
ATOM 1085 N N . ASP A 1 144 ? -3.898 32.845 -3.834 1.00 54.80 377 ASP A N 1
ATOM 1086 C CA . ASP A 1 144 ? -4.788 33.339 -4.879 1.00 55.94 377 ASP A CA 1
ATOM 1087 C C . ASP A 1 144 ? -4.140 34.387 -5.762 1.00 57.41 377 ASP A C 1
ATOM 1088 O O . ASP A 1 144 ? -4.355 34.383 -6.975 1.00 58.18 377 ASP A O 1
ATOM 1093 N N . GLU A 1 145 ? -3.354 35.280 -5.166 1.00 58.58 378 GLU A N 1
ATOM 1094 C CA . GLU A 1 145 ? -2.669 36.318 -5.928 1.00 59.82 378 GLU A CA 1
ATOM 1095 C C . GLU A 1 145 ? -1.613 35.757 -6.862 1.00 60.33 378 GLU A C 1
ATOM 1096 O O . GLU A 1 145 ? -1.651 36.060 -8.053 1.00 60.86 378 GLU A O 1
ATOM 1102 N N . LYS A 1 146 ? -0.686 34.943 -6.361 1.00 60.52 379 LYS A N 1
ATOM 1103 C CA . LYS A 1 146 ? 0.291 34.322 -7.264 1.00 61.11 379 LYS A CA 1
ATOM 1104 C C . LYS A 1 146 ? -0.392 33.450 -8.337 1.00 61.66 379 LYS A C 1
ATOM 1105 O O . LYS A 1 146 ? 0.118 33.333 -9.446 1.00 61.36 379 LYS A O 1
ATOM 1111 N N . ILE A 1 147 ? -1.546 32.869 -8.019 1.00 62.45 380 ILE A N 1
ATOM 1112 C CA . ILE A 1 147 ? -2.341 32.175 -9.029 1.00 64.00 380 ILE A CA 1
ATOM 1113 C C . ILE A 1 147 ? -2.823 33.161 -10.117 1.00 65.50 380 ILE A C 1
ATOM 1114 O O . ILE A 1 147 ? -2.445 33.011 -11.275 1.00 65.97 380 ILE A O 1
ATOM 1119 N N . ALA A 1 148 ? -3.610 34.174 -9.739 1.00 67.07 381 ALA A N 1
ATOM 1120 C CA . ALA A 1 148 ? -4.157 35.187 -10.674 1.00 68.62 381 ALA A CA 1
ATOM 1121 C C . ALA A 1 148 ? -3.087 35.893 -11.537 1.00 69.78 381 ALA A C 1
ATOM 1122 O O . ALA A 1 148 ? -3.357 36.334 -12.666 1.00 69.88 381 ALA A O 1
ATOM 1124 N N . GLU A 1 149 ? -1.882 35.990 -10.984 1.00 70.90 382 GLU A N 1
ATOM 1125 C CA . GLU A 1 149 ? -0.745 36.614 -11.636 1.00 72.36 382 GLU A CA 1
ATOM 1126 C C . GLU A 1 149 ? -0.221 35.697 -12.743 1.00 73.05 382 GLU A C 1
ATOM 1127 O O . GLU A 1 149 ? 0.342 36.156 -13.730 1.00 73.23 382 GLU A O 1
ATOM 1133 N N . LEU A 1 150 ? -0.410 34.395 -12.570 1.00 73.96 383 LEU A N 1
ATOM 1134 C CA . LEU A 1 150 ? 0.146 33.420 -13.486 1.00 74.82 383 LEU A CA 1
ATOM 1135 C C . LEU A 1 150 ? -0.881 33.064 -14.521 1.00 75.34 383 LEU A C 1
ATOM 1136 O O . LEU A 1 150 ? -0.522 32.637 -15.612 1.00 75.61 383 LEU A O 1
ATOM 1141 N N . LYS A 1 151 ? -2.155 33.213 -14.174 1.00 75.95 384 LYS A N 1
ATOM 1142 C CA . LYS A 1 151 ? -3.229 33.089 -15.143 1.00 76.92 384 LYS A CA 1
ATOM 1143 C C . LYS A 1 151 ? -3.011 34.153 -16.221 1.00 77.85 3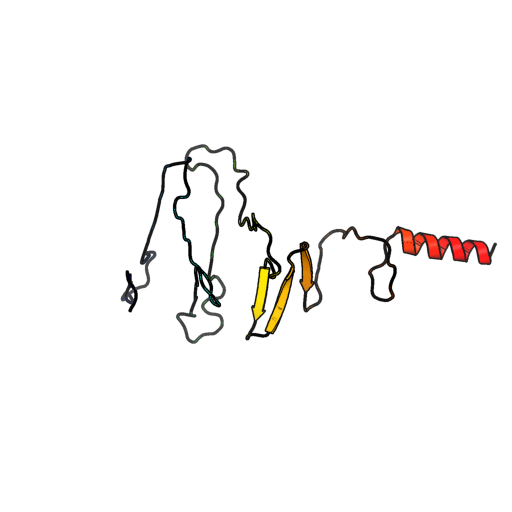84 LYS A C 1
ATOM 1144 O O . LYS A 1 151 ? -3.033 33.839 -17.408 1.00 78.18 384 LYS A O 1
ATOM 1150 N N . LYS A 1 152 ? -2.747 35.388 -15.793 1.00 78.96 385 LYS A N 1
ATOM 1151 C CA . LYS A 1 152 ? -2.553 36.550 -16.678 1.00 79.97 385 LYS A CA 1
ATOM 1152 C C . LYS A 1 152 ? -1.456 36.362 -17.719 1.00 80.58 385 LYS A C 1
ATOM 1153 O O . LYS A 1 152 ? -1.649 36.698 -18.902 1.00 80.74 385 LYS A O 1
ATOM 1159 N N . LEU A 1 153 ? -0.317 35.830 -17.262 1.00 81.31 386 LEU A N 1
ATOM 1160 C CA . LEU A 1 153 ? 0.866 35.541 -18.087 1.00 82.10 386 LEU A CA 1
ATOM 1161 C C . LEU A 1 153 ? 0.634 34.391 -19.073 1.00 82.64 386 LEU A C 1
ATOM 1162 O O . LEU A 1 153 ? 1.514 34.075 -19.875 1.00 83.27 386 LEU A O 1
ATOM 1167 N N . ILE A 1 154 ? -0.545 33.769 -19.015 1.00 82.90 387 ILE A N 1
ATOM 1168 C CA . ILE A 1 154 ? -0.976 32.804 -20.032 1.00 83.05 387 ILE A CA 1
ATOM 1169 C C . ILE A 1 154 ? -2.167 33.357 -20.825 1.00 83.16 387 ILE A C 1
ATOM 1170 O O . ILE A 1 154 ? -2.642 32.721 -21.768 1.00 83.46 387 ILE A O 1
ATOM 1175 N N . LEU A 1 155 ? -2.610 34.560 -20.441 1.00 83.14 388 LEU A N 1
ATOM 1176 C CA . LEU A 1 155 ? -3.581 35.372 -21.183 1.00 83.10 388 LEU A CA 1
ATOM 1177 C C . LEU A 1 155 ? -4.930 34.657 -21.268 1.00 83.11 388 LEU A C 1
ATOM 1178 O O . LEU A 1 155 ? -5.185 33.705 -20.514 1.00 82.93 388 LEU A O 1
#

B-factor: mean 34.08, std 14.91, range [12.01, 85.67]

Organism: Streptococcus pyogenes serotype M1 (NCBI:txid301447)

Secondary structure (DSSP, 8-state):
--S-----PPPSS--S--S-------TTS-S-------SSS-SS------SSSSTTTTTT--S--------TTT-------S-----SS--SS-SEEEEETTEEEEEE-TTS-EEESS----SS----PPP-STTSPPPHHHHHHHHHHHHHTT-

Solvent-accessible surface area: 15602 Å² total; per-residue (Å²): 192,97,107,116,103,98,120,95,208,169,54,149,93,123,87,213,70,70,55,113,120,85,122,58,116,95,186,72,38,86,62,111,155,87,232,30,147,72,203,85,146,41,66,111,161,74,105,77,144,43,106,32,161,71,187,116,139,39,134,145,52,63,57,104,100,82,122,71,102,104,151,177,192,65,19,207,48,77,101,69,129,42,114,159,98,87,36,137,118,56,67,101,36,104,56,76,110,81,109,91,160,122,91,45,73,65,57,39,3,62,136,50,76,140,95,44,69,76,125,86,161,91,154,55,144,118,133,59,192,76,20,124,64,77,210,98,68,57,20,77,86,83,76,85,89,88,112,55,113,111,142,138,137,126,190